Protein AF-A0A1S6KZL7-F1 (afdb_monomer_lite)

InterPro domains:
  IPR002932 Glutamate synthase domain [PF01645] (2-79)
  IPR013785 Aldolase-type TIM barrel [G3DSA:3.20.20.70] (1-79)
  IPR051394 Glutamate Synthase [PTHR43100] (2-79)

Structure (mmCIF, N/CA/C/O backbone):
data_AF-A0A1S6KZL7-F1
#
_entry.id   AF-A0A1S6KZL7-F1
#
loop_
_atom_site.group_PDB
_atom_site.id
_atom_site.type_symbol
_atom_site.label_atom_id
_atom_site.label_alt_id
_atom_site.label_comp_id
_atom_site.label_asym_id
_atom_site.label_entity_id
_atom_site.label_seq_id
_atom_site.pdbx_PDB_ins_code
_atom_site.Cartn_x
_atom_site.Cartn_y
_atom_site.Cartn_z
_atom_site.occupancy
_atom_site.B_iso_or_equiv
_atom_site.auth_seq_id
_atom_site.auth_comp_id
_atom_site.auth_asym_id
_atom_site.auth_atom_id
_atom_site.pdbx_PDB_model_num
ATOM 1 N N . SER A 1 1 ? 5.795 -12.872 8.656 1.00 92.56 1 SER A N 1
ATOM 2 C CA . SER A 1 1 ? 4.517 -12.794 7.914 1.00 92.56 1 SER A CA 1
ATOM 3 C C . SER A 1 1 ? 4.112 -11.333 7.773 1.00 92.56 1 SER A C 1
ATOM 5 O O . SER A 1 1 ? 4.640 -10.504 8.509 1.00 92.56 1 SER A O 1
ATOM 7 N N . TYR A 1 2 ? 3.206 -11.007 6.844 1.00 93.69 2 TYR A N 1
ATOM 8 C CA . TYR A 1 2 ? 2.729 -9.630 6.634 1.00 93.69 2 TYR A CA 1
ATOM 9 C C . TYR A 1 2 ? 2.161 -8.998 7.917 1.00 93.69 2 TYR A C 1
ATOM 11 O O . TYR A 1 2 ? 2.482 -7.860 8.235 1.00 93.69 2 TYR A O 1
ATOM 19 N N . GLU A 1 3 ? 1.410 -9.766 8.709 1.00 95.31 3 GLU A N 1
ATOM 20 C CA . GLU A 1 3 ? 0.829 -9.300 9.977 1.00 95.31 3 GLU A CA 1
ATOM 21 C C . GLU A 1 3 ? 1.881 -8.870 11.006 1.00 95.31 3 GLU A C 1
ATOM 23 O O . GLU A 1 3 ? 1.721 -7.848 11.669 1.00 95.31 3 GLU A O 1
ATOM 28 N N . ALA A 1 4 ? 2.976 -9.630 11.127 1.00 97.06 4 ALA A N 1
ATOM 29 C CA . ALA A 1 4 ? 4.057 -9.297 12.050 1.00 97.06 4 ALA A CA 1
ATOM 30 C C . ALA A 1 4 ? 4.748 -7.982 11.652 1.00 97.06 4 ALA A C 1
ATOM 32 O O . ALA A 1 4 ? 5.011 -7.149 12.515 1.00 97.06 4 ALA A O 1
ATOM 33 N N . TYR A 1 5 ? 4.977 -7.783 10.349 1.00 97.12 5 TYR A N 1
ATOM 34 C CA . TYR A 1 5 ? 5.534 -6.543 9.803 1.00 97.12 5 TYR A CA 1
ATOM 35 C C . TYR A 1 5 ? 4.579 -5.355 9.995 1.00 97.12 5 TYR A C 1
ATOM 37 O O . TYR A 1 5 ? 4.972 -4.312 10.505 1.00 97.12 5 TYR A O 1
ATOM 45 N N . SER A 1 6 ? 3.295 -5.518 9.662 1.00 96.62 6 SER A N 1
ATOM 46 C CA . SER A 1 6 ? 2.298 -4.454 9.828 1.00 96.62 6 SER A CA 1
ATOM 47 C C . SER A 1 6 ? 2.184 -3.999 11.286 1.00 96.62 6 SER A C 1
ATOM 49 O O . SER A 1 6 ? 2.103 -2.799 11.543 1.00 96.62 6 SER A O 1
ATOM 51 N N . ARG A 1 7 ? 2.247 -4.935 12.242 1.00 95.75 7 ARG A N 1
ATOM 52 C CA . ARG A 1 7 ? 2.233 -4.613 13.673 1.00 95.75 7 ARG A CA 1
ATOM 53 C C . ARG A 1 7 ? 3.471 -3.831 14.105 1.00 95.75 7 ARG A C 1
ATOM 55 O O . ARG A 1 7 ? 3.323 -2.855 14.833 1.00 95.75 7 ARG A O 1
ATOM 62 N N . SER A 1 8 ? 4.669 -4.230 13.667 1.00 96.19 8 SER A N 1
ATOM 63 C CA . SER A 1 8 ? 5.893 -3.503 14.029 1.00 96.19 8 SER A CA 1
ATOM 64 C C . SER A 1 8 ? 5.893 -2.081 13.476 1.00 96.19 8 SER A C 1
ATOM 66 O O . SER A 1 8 ? 6.227 -1.152 14.205 1.00 96.19 8 SER A O 1
ATOM 68 N N . GLU A 1 9 ? 5.462 -1.895 12.226 1.00 95.88 9 GLU A N 1
ATOM 69 C CA . GLU A 1 9 ? 5.368 -0.566 11.611 1.00 95.88 9 GLU A CA 1
ATOM 70 C C . GLU A 1 9 ? 4.314 0.314 12.290 1.00 95.88 9 GLU A C 1
ATOM 72 O O . GLU A 1 9 ? 4.549 1.501 12.509 1.00 95.88 9 GLU A O 1
ATOM 77 N N . TYR A 1 10 ? 3.165 -0.255 12.665 1.00 94.75 10 TYR A N 1
ATOM 78 C CA . TYR A 1 10 ? 2.108 0.484 13.355 1.00 94.75 10 TYR A CA 1
ATOM 79 C C . TYR A 1 10 ? 2.594 1.080 14.687 1.00 94.75 10 TYR A C 1
ATOM 81 O O . TYR A 1 10 ? 2.354 2.259 14.953 1.00 94.75 10 TYR A O 1
ATOM 89 N N . GLU A 1 11 ? 3.351 0.317 15.480 1.00 94.75 11 GLU A N 1
ATOM 90 C CA . GLU A 1 11 ? 3.922 0.815 16.739 1.00 94.75 11 GLU A CA 1
ATOM 91 C C . GLU A 1 11 ? 4.981 1.910 16.519 1.00 94.75 11 GLU A C 1
ATOM 93 O O . GLU A 1 11 ? 5.031 2.877 17.278 1.00 94.75 11 GLU A O 1
ATOM 98 N N . GLN A 1 12 ? 5.774 1.834 15.444 1.00 94.94 12 GLN A N 1
ATOM 99 C CA . GLN A 1 12 ? 6.716 2.905 15.082 1.00 94.94 12 GLN A CA 1
ATOM 100 C C . GLN A 1 12 ? 5.992 4.183 14.621 1.00 94.94 12 GLN A C 1
ATOM 102 O O . GLN A 1 12 ? 6.378 5.299 14.971 1.00 94.94 12 GLN A O 1
ATOM 107 N N . ILE A 1 13 ? 4.908 4.043 13.852 1.00 95.75 13 ILE A N 1
ATOM 108 C CA . ILE A 1 13 ? 4.121 5.167 13.321 1.00 95.75 13 ILE A CA 1
ATOM 109 C C . ILE A 1 13 ? 3.502 6.002 14.448 1.00 95.75 13 ILE A C 1
ATOM 111 O O . ILE A 1 13 ? 3.501 7.232 14.324 1.00 95.75 13 ILE A O 1
ATOM 115 N N . LYS A 1 14 ? 3.031 5.358 15.528 1.00 93.88 14 LYS A N 1
ATOM 116 C CA . LYS A 1 14 ? 2.429 6.005 16.712 1.00 93.88 14 LYS A CA 1
ATOM 117 C C . LYS A 1 14 ? 3.326 7.049 17.370 1.00 93.88 14 LYS A C 1
ATOM 119 O O . LYS A 1 14 ? 2.822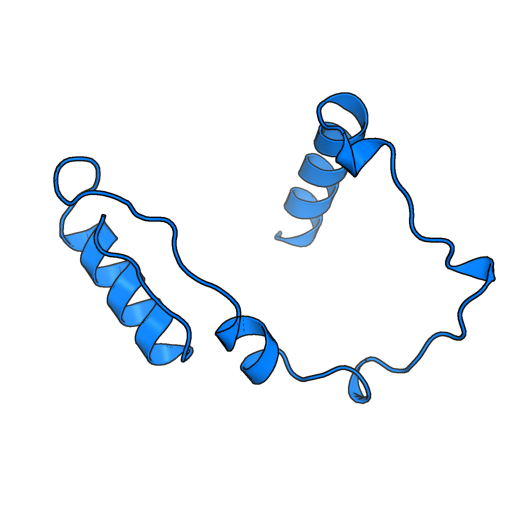 8.050 17.864 1.00 93.88 14 LYS A O 1
ATOM 124 N N . ILE A 1 15 ? 4.639 6.822 17.373 1.00 93.62 15 ILE A N 1
ATOM 125 C CA . ILE A 1 15 ? 5.603 7.690 18.065 1.00 93.62 15 ILE A CA 1
ATOM 126 C C . ILE A 1 15 ? 6.303 8.687 17.131 1.00 93.62 15 ILE A C 1
ATOM 128 O O . ILE A 1 15 ? 6.816 9.700 17.599 1.00 93.62 15 ILE A O 1
ATOM 132 N N . CYS A 1 16 ? 6.320 8.422 15.819 1.00 94.81 16 CYS A N 1
ATOM 133 C CA . CYS A 1 16 ? 7.135 9.177 14.859 1.00 94.81 16 CYS A CA 1
ATOM 134 C C . CYS A 1 16 ? 6.344 10.102 13.925 1.00 94.81 16 CYS A C 1
ATOM 136 O O . CYS A 1 16 ? 6.929 11.013 13.342 1.00 94.81 16 CYS A O 1
ATOM 138 N N . THR A 1 17 ? 5.043 9.873 13.711 1.00 96.06 17 THR A N 1
ATOM 139 C CA . THR A 1 17 ? 4.282 10.586 12.667 1.00 96.06 17 THR A CA 1
ATOM 140 C C . THR A 1 17 ? 2.982 11.177 13.191 1.00 96.06 17 THR A C 1
ATOM 142 O O . THR A 1 17 ? 2.359 10.620 14.087 1.00 96.06 17 THR A O 1
ATOM 145 N N . LEU A 1 18 ? 2.511 12.262 12.564 1.00 96.31 18 LEU A N 1
ATOM 146 C CA . LEU A 1 18 ? 1.256 12.919 12.949 1.00 96.31 18 LEU A CA 1
ATOM 147 C C . LEU A 1 18 ? 0.050 11.971 12.926 1.00 96.31 18 LEU A C 1
ATOM 149 O O . LEU A 1 18 ? -0.762 11.988 13.845 1.00 96.31 18 LEU A O 1
ATOM 153 N N . ARG A 1 19 ? -0.049 11.106 11.906 1.00 95.50 19 ARG A N 1
ATOM 154 C CA . ARG A 1 19 ? -1.135 10.115 11.809 1.00 95.50 19 ARG A CA 1
ATOM 155 C C . ARG A 1 19 ? -1.110 9.083 12.939 1.00 95.50 19 ARG A C 1
ATOM 157 O O . ARG A 1 19 ? -2.127 8.459 13.189 1.00 95.50 19 ARG A O 1
ATOM 164 N N . GLY A 1 20 ? 0.036 8.900 13.596 1.00 94.94 20 GLY A N 1
ATOM 165 C CA . GLY A 1 20 ? 0.188 8.002 14.734 1.00 94.94 20 GLY A CA 1
ATOM 166 C C . GLY A 1 20 ? -0.503 8.487 16.006 1.00 94.94 20 GLY A C 1
ATOM 167 O O . GLY A 1 20 ? -0.807 7.674 16.871 1.00 94.94 20 GLY A O 1
ATOM 168 N N . PHE A 1 21 ? -0.792 9.787 16.099 1.00 94.75 21 PHE A N 1
ATOM 169 C CA . PHE A 1 21 ? -1.548 10.382 17.205 1.00 94.75 21 PHE A CA 1
ATOM 170 C C . PHE A 1 21 ? -3.063 10.398 16.962 1.00 94.75 21 PHE A C 1
ATOM 172 O O . PHE A 1 21 ? -3.811 10.922 17.786 1.00 94.75 21 PHE A O 1
ATOM 179 N N . LEU A 1 22 ? -3.517 9.873 15.822 1.00 94.50 22 LEU A N 1
ATOM 180 C CA . LEU A 1 22 ? -4.927 9.768 15.470 1.00 94.50 22 LEU A CA 1
ATOM 181 C C . LEU A 1 22 ? -5.377 8.318 15.635 1.00 94.50 22 LEU A C 1
ATOM 183 O O . LEU A 1 22 ? -4.644 7.398 15.275 1.00 94.50 22 LEU A O 1
ATOM 187 N N . ASP A 1 23 ? -6.599 8.130 16.125 1.00 91.88 23 ASP A N 1
ATOM 188 C CA . ASP A 1 23 ? -7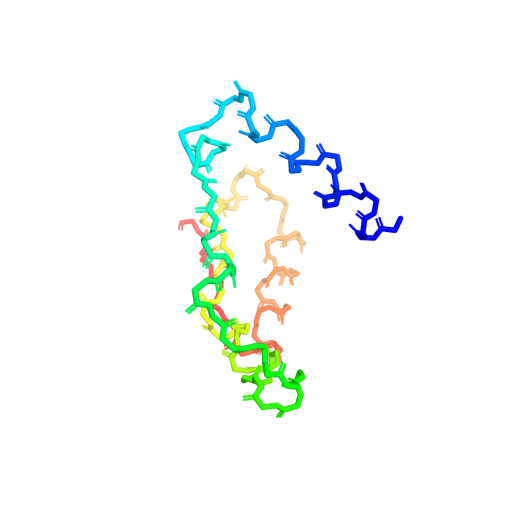.227 6.814 16.215 1.00 91.88 23 ASP A CA 1
ATOM 189 C C . ASP A 1 23 ? -8.669 6.865 15.701 1.00 91.88 23 ASP A C 1
ATOM 191 O O . ASP A 1 23 ? -9.308 7.924 15.662 1.00 91.88 23 ASP A O 1
ATOM 195 N N . PHE A 1 24 ? -9.174 5.712 15.280 1.00 92.62 24 PHE A N 1
ATOM 196 C CA . PHE A 1 24 ? -10.548 5.561 14.833 1.00 92.62 24 PHE A CA 1
ATOM 197 C C . PHE A 1 24 ? -11.469 5.345 16.036 1.00 92.62 24 PHE A C 1
ATOM 199 O O . PHE A 1 24 ? -11.207 4.524 16.913 1.00 92.62 24 PHE A O 1
ATOM 206 N N . LYS A 1 25 ? -12.604 6.045 16.058 1.00 94.25 25 LYS A N 1
ATOM 207 C CA . LYS A 1 25 ? -13.642 5.858 17.078 1.00 94.25 25 LYS A CA 1
ATOM 208 C C . LYS A 1 25 ? -14.547 4.684 16.718 1.00 94.25 25 LYS A C 1
ATOM 210 O O . LYS A 1 25 ? -15.657 4.870 16.227 1.00 94.25 25 LYS A O 1
ATOM 215 N N . PHE A 1 26 ? -14.058 3.468 16.934 1.00 91.81 26 PHE A N 1
ATOM 216 C CA . PHE A 1 26 ? -14.817 2.257 16.611 1.00 91.81 26 PHE A CA 1
ATOM 217 C C . PHE A 1 26 ? -16.068 2.069 17.480 1.00 91.81 26 PHE A C 1
ATOM 219 O O . PHE A 1 26 ? -17.009 1.424 17.032 1.00 91.81 26 PHE A O 1
ATOM 226 N N . GLU A 1 27 ? -16.099 2.650 18.683 1.00 92.94 27 GLU A N 1
ATOM 227 C CA . GLU A 1 27 ? -17.246 2.585 19.605 1.00 92.94 27 GLU A CA 1
ATOM 228 C C . GLU A 1 27 ? -18.530 3.177 19.000 1.00 92.94 27 GLU A C 1
ATOM 230 O O . GLU A 1 27 ? -19.625 2.696 19.281 1.00 92.94 27 GLU A O 1
ATOM 235 N N . ASP A 1 28 ? -18.389 4.163 18.109 1.00 93.31 28 ASP A N 1
ATOM 236 C CA . ASP A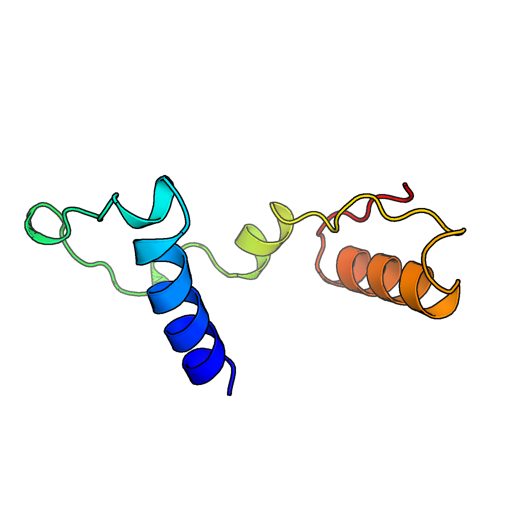 1 28 ? -19.502 4.846 17.440 1.00 93.31 28 ASP A CA 1
ATOM 237 C C . ASP A 1 28 ? -19.924 4.154 16.122 1.00 93.31 28 ASP A C 1
ATOM 239 O O . ASP A 1 28 ? -20.749 4.679 15.371 1.00 93.31 28 ASP A O 1
ATOM 243 N N . CYS A 1 29 ? -19.343 2.995 15.789 1.00 92.62 29 CYS A N 1
ATOM 244 C CA . CYS A 1 29 ? -19.525 2.314 14.505 1.00 92.62 29 CYS A CA 1
ATOM 245 C C . CYS A 1 29 ? -20.116 0.908 14.673 1.00 92.62 29 CYS A C 1
ATOM 247 O O . CYS A 1 29 ? -19.741 0.151 15.562 1.00 92.62 29 CYS A O 1
ATOM 249 N N . THR A 1 30 ? -21.015 0.519 13.763 1.00 94.12 30 THR A N 1
ATOM 250 C CA . THR A 1 30 ? -21.513 -0.864 13.685 1.00 94.12 30 THR A CA 1
ATOM 251 C C . THR A 1 30 ? -20.587 -1.686 12.783 1.00 94.12 30 THR A C 1
ATOM 253 O O . THR A 1 30 ? -20.433 -1.328 11.613 1.00 94.12 30 THR A O 1
ATOM 256 N N . PRO A 1 31 ? -19.967 -2.772 13.280 1.00 94.31 31 PRO A N 1
ATOM 257 C CA . PRO A 1 31 ? -19.129 -3.634 12.457 1.00 94.31 31 PRO A CA 1
ATOM 258 C C . PRO A 1 31 ? -19.932 -4.273 11.326 1.00 94.31 31 PRO A C 1
ATOM 260 O O . PRO A 1 31 ? -21.064 -4.715 11.529 1.00 94.31 31 PRO A O 1
ATOM 263 N N . VAL A 1 32 ? -19.316 -4.374 10.152 1.00 94.94 32 VAL A N 1
ATOM 264 C CA . VAL A 1 32 ? -19.884 -5.085 9.006 1.00 94.94 32 VAL A CA 1
ATOM 265 C C . VAL A 1 32 ? -19.046 -6.323 8.680 1.00 94.94 32 VAL A C 1
ATOM 267 O O . VAL A 1 32 ? -17.826 -6.306 8.865 1.00 94.94 32 VAL A O 1
ATOM 270 N N . PRO A 1 33 ? -19.675 -7.406 8.200 1.00 96.56 33 PRO A N 1
ATOM 271 C CA . PRO A 1 33 ? -18.973 -8.544 7.621 1.00 96.56 33 PRO A CA 1
ATOM 272 C C . PRO A 1 33 ? -18.024 -8.135 6.479 1.00 96.56 33 PRO A C 1
ATOM 274 O O . PRO A 1 33 ? -18.317 -7.218 5.711 1.00 96.56 33 PRO A O 1
ATOM 277 N N . ILE A 1 34 ? -16.879 -8.817 6.354 1.00 94.38 34 ILE A N 1
ATOM 278 C CA . ILE A 1 34 ? -15.832 -8.475 5.370 1.00 94.38 34 ILE A CA 1
ATOM 279 C C . ILE A 1 34 ? -16.302 -8.621 3.916 1.00 94.38 34 ILE A C 1
ATOM 281 O O . ILE A 1 34 ? -15.828 -7.908 3.041 1.00 94.38 34 ILE A O 1
ATOM 285 N N . ASP A 1 35 ? -17.257 -9.510 3.660 1.00 95.81 35 ASP A N 1
ATOM 286 C CA . ASP A 1 35 ? -17.908 -9.712 2.364 1.00 95.81 35 ASP A CA 1
ATOM 287 C C . ASP A 1 35 ? -18.764 -8.515 1.924 1.00 95.81 35 ASP A C 1
ATOM 289 O O . ASP A 1 35 ? -19.063 -8.390 0.739 1.00 95.81 35 ASP A O 1
ATOM 293 N N . GLN A 1 36 ? -19.119 -7.617 2.850 1.00 95.88 36 GLN A N 1
ATOM 294 C CA . GLN A 1 36 ? -19.779 -6.348 2.527 1.00 95.88 36 GLN A CA 1
ATOM 295 C C . GLN A 1 36 ? -18.787 -5.228 2.187 1.00 95.88 36 GLN A C 1
ATOM 297 O O . GLN A 1 36 ? -19.194 -4.185 1.674 1.00 95.88 36 GLN A O 1
ATOM 302 N N . VAL A 1 37 ? -17.495 -5.417 2.470 1.00 96.38 37 VAL A N 1
ATOM 303 C CA . VAL A 1 37 ? -16.443 -4.471 2.086 1.00 96.38 37 VAL A CA 1
ATOM 304 C C . VAL A 1 37 ? -16.119 -4.664 0.607 1.00 96.38 37 VAL A C 1
ATOM 306 O O . VAL A 1 37 ? -16.194 -5.769 0.071 1.00 96.38 37 VAL A O 1
ATOM 309 N N . GLU A 1 38 ? -15.751 -3.580 -0.075 1.00 96.25 38 GLU A N 1
ATOM 310 C CA . GLU A 1 38 ? -15.327 -3.671 -1.470 1.00 96.25 38 GLU A CA 1
ATOM 311 C C . GLU A 1 38 ? -14.171 -4.680 -1.653 1.00 96.25 38 GLU A C 1
ATOM 313 O O . GLU A 1 38 ? -13.268 -4.769 -0.812 1.00 96.25 38 GLU A O 1
ATOM 318 N N . PRO A 1 39 ? -14.166 -5.454 -2.752 1.00 96.88 39 PRO A N 1
ATOM 319 C CA . PRO A 1 39 ? -13.143 -6.462 -2.974 1.00 96.88 39 PRO A CA 1
ATOM 320 C C . PRO A 1 39 ? -11.781 -5.816 -3.229 1.00 96.88 39 PRO A C 1
ATOM 322 O O . PRO A 1 39 ? -11.667 -4.727 -3.799 1.00 96.88 39 PRO A O 1
ATOM 325 N N . TRP A 1 40 ? -10.715 -6.548 -2.900 1.00 94.75 40 TRP A N 1
ATOM 326 C CA . TRP A 1 40 ? -9.340 -6.077 -3.092 1.00 94.75 40 TRP A CA 1
ATOM 327 C C . TRP A 1 40 ? -9.036 -5.668 -4.546 1.00 94.75 40 TRP A C 1
ATOM 329 O O . TRP A 1 40 ? -8.214 -4.781 -4.772 1.00 94.75 40 TRP A O 1
ATOM 339 N N . THR A 1 41 ? -9.720 -6.272 -5.525 1.00 94.69 41 THR A N 1
ATOM 340 C CA . THR A 1 41 ? -9.588 -5.962 -6.957 1.00 94.69 41 THR A CA 1
ATOM 341 C C . THR A 1 41 ? -10.025 -4.543 -7.309 1.00 94.69 41 THR A C 1
ATOM 343 O O . THR A 1 41 ? -9.525 -3.983 -8.280 1.00 94.69 41 THR A O 1
ATOM 346 N N . GLU A 1 42 ? -10.936 -3.948 -6.536 1.00 95.62 42 GLU A N 1
ATOM 347 C CA . GLU A 1 42 ? -11.326 -2.542 -6.691 1.00 95.62 42 GLU A CA 1
ATOM 348 C C . GLU A 1 42 ? -10.413 -1.619 -5.878 1.00 95.62 42 GLU A C 1
ATOM 350 O O . GLU A 1 42 ? -10.011 -0.561 -6.363 1.00 95.62 42 GLU A O 1
ATOM 355 N N . ILE A 1 43 ? -9.989 -2.053 -4.685 1.00 95.31 43 ILE A N 1
ATOM 356 C CA . ILE A 1 43 ? -9.055 -1.300 -3.832 1.00 95.31 43 ILE A CA 1
ATOM 357 C C . ILE A 1 43 ? -7.717 -1.063 -4.547 1.00 95.31 43 ILE A C 1
ATOM 359 O O . ILE A 1 43 ? -7.2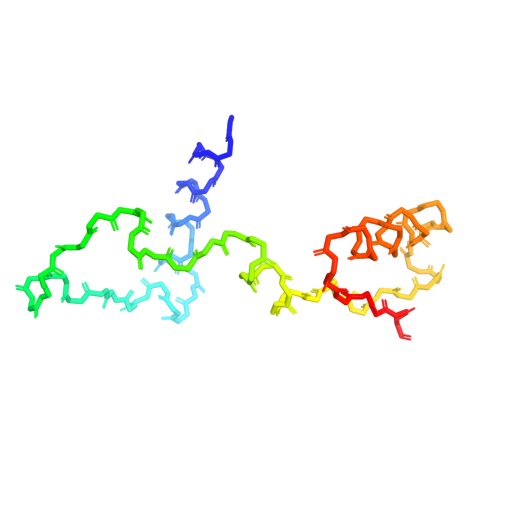19 0.064 -4.579 1.00 95.31 43 ILE A O 1
ATOM 363 N N . VAL A 1 44 ? -7.144 -2.098 -5.173 1.00 94.81 44 VAL A N 1
ATOM 364 C CA . VAL A 1 44 ? -5.812 -2.027 -5.804 1.00 94.81 44 VAL A CA 1
ATOM 365 C C . VAL A 1 44 ? -5.751 -1.040 -6.975 1.00 94.81 44 VAL A C 1
ATOM 367 O O . VAL A 1 44 ? -4.687 -0.498 -7.270 1.00 94.81 44 VAL A O 1
ATOM 370 N N . ARG A 1 45 ? -6.890 -0.719 -7.601 1.00 93.06 45 ARG A N 1
ATOM 371 C CA . ARG A 1 45 ? -6.968 0.289 -8.674 1.00 93.06 45 ARG A CA 1
ATOM 372 C C . ARG A 1 45 ? -6.646 1.699 -8.185 1.00 93.06 45 ARG A C 1
ATOM 374 O O . ARG A 1 45 ? -6.252 2.552 -8.980 1.00 93.06 45 ARG A O 1
ATOM 381 N N . ARG A 1 46 ? -6.809 1.953 -6.883 1.00 94.50 46 ARG A N 1
ATOM 382 C CA . ARG A 1 46 ? -6.446 3.225 -6.243 1.00 94.50 46 ARG A CA 1
ATOM 383 C C . ARG A 1 46 ? -4.951 3.308 -5.931 1.00 94.50 46 ARG A C 1
ATOM 385 O O . ARG A 1 46 ? -4.474 4.381 -5.569 1.00 94.50 46 ARG A O 1
ATOM 392 N N . PHE A 1 47 ? -4.208 2.207 -6.060 1.00 92.88 47 PHE A N 1
ATOM 393 C CA . PHE A 1 47 ? -2.782 2.174 -5.767 1.00 92.88 47 PHE A CA 1
ATOM 394 C C . PHE A 1 47 ? -1.955 2.543 -6.997 1.00 92.88 47 PHE A C 1
ATOM 396 O O . PHE A 1 47 ? -2.209 2.108 -8.125 1.00 92.88 47 PHE A O 1
ATOM 403 N N . CYS A 1 48 ? -0.915 3.329 -6.742 1.00 90.12 48 CYS A N 1
ATOM 404 C CA . CYS A 1 48 ? 0.087 3.708 -7.721 1.00 90.12 48 CYS A CA 1
ATOM 405 C C . CYS A 1 48 ? 1.463 3.361 -7.157 1.00 90.12 48 CYS A C 1
ATOM 407 O O . CYS A 1 48 ? 1.725 3.627 -5.982 1.00 90.12 48 CYS A O 1
ATOM 409 N N . THR A 1 49 ? 2.365 2.819 -7.975 1.00 88.62 49 THR A N 1
ATOM 410 C CA . THR A 1 49 ? 3.776 2.768 -7.566 1.00 88.62 49 THR A CA 1
ATOM 411 C C . THR A 1 49 ? 4.347 4.181 -7.580 1.00 88.62 49 THR A C 1
ATOM 413 O 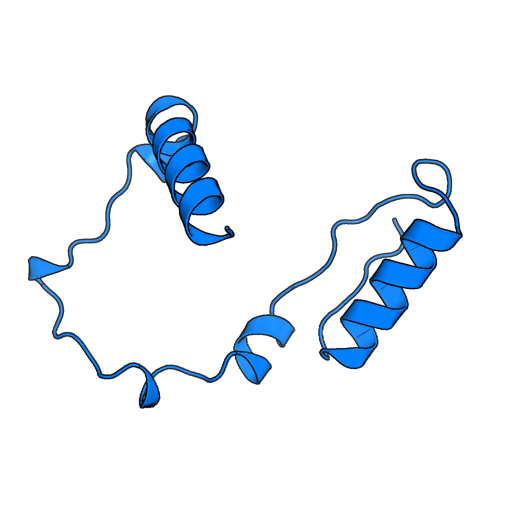O . THR A 1 49 ? 4.004 4.988 -8.449 1.00 88.62 49 THR A O 1
ATOM 416 N N . GLY A 1 50 ? 5.217 4.487 -6.616 1.00 82.56 50 GLY A N 1
ATOM 417 C CA . GLY A 1 50 ? 5.913 5.772 -6.573 1.00 82.56 50 GLY A CA 1
ATOM 418 C C . GLY A 1 50 ? 6.720 6.034 -7.849 1.00 82.56 50 GLY A C 1
ATOM 419 O O . GLY A 1 50 ? 7.153 5.095 -8.517 1.00 82.56 50 GLY A O 1
ATOM 420 N N . ALA A 1 51 ? 6.912 7.315 -8.174 1.00 80.12 51 ALA A N 1
ATOM 421 C CA . ALA A 1 51 ? 7.772 7.752 -9.268 1.00 80.12 51 ALA A CA 1
ATOM 422 C C . ALA A 1 51 ? 9.228 7.414 -8.918 1.00 80.12 51 ALA A C 1
ATOM 424 O O . ALA A 1 51 ? 9.777 7.946 -7.951 1.00 80.12 51 ALA A O 1
ATOM 425 N N . MET A 1 52 ? 9.834 6.490 -9.658 1.00 82.31 52 MET A N 1
ATOM 426 C CA . MET A 1 52 ? 11.205 6.041 -9.426 1.00 82.31 52 MET A CA 1
ATOM 427 C C . MET A 1 52 ? 11.953 6.067 -10.748 1.00 82.31 52 MET A C 1
ATOM 429 O O . MET A 1 52 ? 11.618 5.318 -11.660 1.00 82.31 52 MET A O 1
ATOM 433 N N . SER A 1 53 ? 12.963 6.933 -10.845 1.00 75.06 53 SER A N 1
ATOM 434 C CA . SER A 1 53 ? 13.682 7.126 -12.101 1.00 75.06 53 SER A CA 1
ATOM 435 C C . SER A 1 53 ? 14.448 5.868 -12.516 1.00 75.06 53 SER A C 1
ATOM 437 O O . SER A 1 53 ? 15.031 5.173 -11.679 1.00 75.06 53 SER A O 1
ATOM 439 N N . TYR A 1 54 ? 14.540 5.643 -13.826 1.00 65.94 54 TYR A N 1
ATOM 440 C CA . TYR A 1 54 ? 15.393 4.613 -14.430 1.00 65.94 54 TYR A CA 1
ATOM 441 C C . TYR A 1 54 ? 16.876 4.712 -14.035 1.00 65.94 54 TYR A C 1
ATOM 443 O O . TYR A 1 54 ? 17.606 3.735 -14.150 1.00 65.94 54 TYR A O 1
ATOM 451 N N . GLY A 1 55 ? 17.342 5.885 -13.594 1.00 78.38 55 GLY A N 1
ATOM 452 C CA . GLY A 1 55 ? 18.706 6.063 -13.094 1.00 78.38 55 GLY A CA 1
ATOM 453 C C . GLY A 1 55 ? 18.880 5.659 -11.626 1.00 78.38 55 GLY A C 1
ATOM 454 O O . GLY A 1 55 ? 20.005 5.460 -11.179 1.00 78.38 55 GLY A O 1
ATOM 455 N N . SER A 1 56 ? 17.784 5.548 -10.869 1.00 83.00 56 SER A N 1
ATOM 456 C CA . SER A 1 56 ? 17.788 5.249 -9.429 1.00 83.00 56 SER A CA 1
ATOM 457 C C . SER A 1 56 ? 17.531 3.775 -9.120 1.00 83.00 56 SER A C 1
ATOM 459 O O . SER A 1 56 ? 17.902 3.307 -8.046 1.00 83.00 56 SER A O 1
ATOM 461 N N . ILE A 1 57 ? 16.889 3.050 -10.037 1.00 86.88 57 ILE A N 1
ATOM 462 C CA . ILE A 1 57 ? 16.594 1.620 -9.912 1.00 86.88 57 ILE A CA 1
ATOM 463 C C . ILE A 1 57 ? 16.965 0.889 -11.200 1.00 86.88 57 ILE A C 1
ATOM 465 O O . ILE A 1 57 ? 16.992 1.482 -12.274 1.00 86.88 57 ILE A O 1
ATOM 469 N N . SER A 1 58 ? 17.232 -0.413 -11.101 1.00 90.69 58 SER A N 1
ATOM 470 C CA . SER A 1 58 ? 17.558 -1.211 -12.283 1.00 90.69 58 SER A CA 1
ATOM 471 C C . SER A 1 58 ? 16.370 -1.307 -13.251 1.00 90.69 58 SER A C 1
ATOM 473 O O . SER A 1 58 ? 15.203 -1.242 -12.844 1.00 90.69 58 SER A O 1
ATOM 475 N N . MET A 1 59 ? 16.659 -1.520 -14.537 1.00 88.44 59 MET A N 1
ATOM 476 C CA . MET A 1 59 ? 15.642 -1.716 -15.578 1.00 88.44 59 MET A CA 1
ATOM 477 C C . MET A 1 59 ? 14.716 -2.896 -15.260 1.00 88.44 59 MET A C 1
ATOM 479 O O . MET A 1 59 ? 13.509 -2.828 -15.504 1.00 88.44 59 MET A O 1
ATOM 483 N N . GLU A 1 60 ? 15.264 -3.972 -14.697 1.00 92.31 60 GLU A N 1
ATOM 484 C CA . GLU A 1 60 ? 14.514 -5.157 -14.286 1.00 92.31 60 GLU A CA 1
ATOM 485 C C . GLU A 1 60 ? 13.519 -4.802 -13.181 1.00 92.31 60 GLU A C 1
ATOM 487 O O . GLU A 1 60 ? 12.359 -5.210 -13.239 1.00 92.31 60 GLU A O 1
ATOM 492 N N . SER A 1 61 ? 13.942 -3.987 -12.212 1.00 90.56 61 SER A N 1
ATOM 493 C CA . SER A 1 61 ? 13.090 -3.527 -11.110 1.00 90.56 61 SER A CA 1
ATOM 494 C C . SER A 1 61 ? 11.958 -2.640 -11.628 1.00 90.56 61 SER A C 1
ATOM 496 O O . SER A 1 61 ? 10.788 -2.877 -11.321 1.00 90.56 61 SER A O 1
ATOM 498 N N . HIS A 1 62 ? 12.287 -1.671 -12.485 1.00 89.69 62 HIS A N 1
ATOM 499 C CA . HIS A 1 62 ? 11.307 -0.769 -13.087 1.00 89.69 62 HIS A CA 1
ATOM 500 C C . HIS A 1 62 ? 10.271 -1.532 -13.931 1.00 89.69 62 HIS A C 1
ATOM 502 O O . HIS A 1 62 ? 9.060 -1.343 -13.789 1.00 89.69 62 HIS A O 1
ATOM 508 N N . SER A 1 63 ? 10.734 -2.443 -14.787 1.00 89.69 63 SER A N 1
ATOM 509 C CA . SER A 1 63 ? 9.863 -3.238 -15.660 1.00 89.69 63 SER A CA 1
ATOM 510 C C . SER A 1 63 ? 8.980 -4.198 -14.866 1.00 89.69 63 SER A C 1
ATOM 512 O O . SER A 1 63 ? 7.803 -4.362 -15.185 1.00 89.69 63 SER A O 1
ATOM 514 N N . THR A 1 64 ? 9.512 -4.791 -13.793 1.00 93.44 64 THR A N 1
ATOM 515 C CA . THR A 1 64 ? 8.750 -5.690 -12.915 1.00 93.44 64 THR A CA 1
ATOM 516 C C . THR A 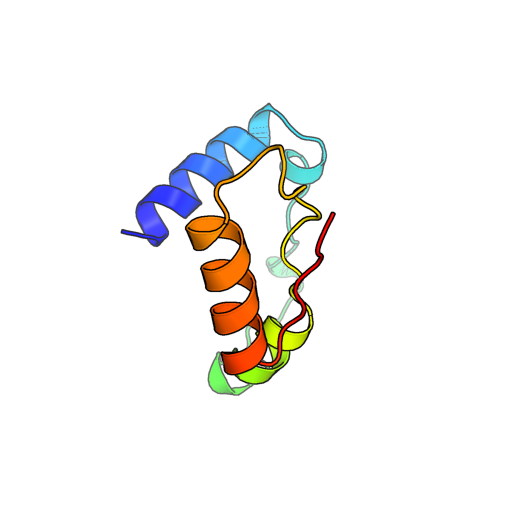1 64 ? 7.584 -4.963 -12.253 1.00 93.44 64 THR A C 1
ATOM 518 O O . THR A 1 64 ? 6.466 -5.480 -12.258 1.00 93.44 64 THR A O 1
ATOM 521 N N . LEU A 1 65 ? 7.811 -3.748 -11.744 1.00 91.50 65 LEU A N 1
ATOM 522 C CA . LEU A 1 65 ? 6.755 -2.924 -11.150 1.00 91.50 65 LEU A CA 1
ATOM 523 C C . LEU A 1 65 ? 5.670 -2.575 -12.172 1.00 91.50 65 LEU A C 1
ATOM 525 O O . LEU A 1 65 ? 4.487 -2.749 -11.889 1.00 91.50 65 LEU A O 1
ATOM 529 N N . ALA A 1 66 ? 6.061 -2.155 -13.377 1.00 90.00 66 ALA A N 1
ATOM 530 C CA . ALA A 1 66 ? 5.111 -1.833 -14.440 1.00 90.00 66 ALA A CA 1
ATOM 531 C C . ALA A 1 66 ? 4.254 -3.048 -14.836 1.00 90.00 66 ALA A C 1
ATOM 533 O O . ALA A 1 66 ? 3.028 -2.956 -14.909 1.00 90.00 66 ALA A O 1
ATOM 534 N N . VAL A 1 67 ? 4.876 -4.215 -15.031 1.00 93.56 67 VAL A N 1
ATOM 535 C CA . VAL A 1 67 ? 4.157 -5.454 -15.366 1.00 93.56 67 VAL A CA 1
ATOM 536 C C . VAL A 1 67 ? 3.212 -5.871 -14.237 1.00 93.56 67 VAL A C 1
ATOM 538 O O . VAL A 1 67 ? 2.074 -6.250 -14.514 1.00 93.56 67 VAL A O 1
ATOM 541 N N . ALA A 1 68 ? 3.647 -5.790 -12.977 1.00 93.75 68 ALA A N 1
ATOM 542 C CA . ALA A 1 68 ? 2.813 -6.133 -11.827 1.00 93.75 68 ALA A CA 1
ATOM 543 C C . ALA A 1 68 ? 1.585 -5.216 -11.721 1.00 93.75 68 ALA A C 1
ATOM 545 O O . ALA A 1 68 ? 0.463 -5.712 -11.620 1.00 93.75 68 ALA A O 1
ATOM 546 N N . MET A 1 69 ? 1.773 -3.897 -11.823 1.00 92.62 69 MET A N 1
ATOM 547 C CA . MET A 1 69 ? 0.666 -2.940 -11.741 1.00 92.62 69 MET A CA 1
ATOM 548 C C . MET A 1 69 ? -0.324 -3.102 -12.894 1.00 92.62 69 MET A C 1
ATOM 550 O O . MET A 1 69 ? -1.529 -3.121 -12.649 1.00 92.62 69 MET A O 1
ATOM 554 N N . ASN A 1 70 ? 0.164 -3.328 -14.118 1.00 91.44 70 ASN A N 1
ATOM 555 C CA . ASN A 1 70 ? -0.695 -3.580 -15.276 1.00 91.44 70 ASN A CA 1
ATOM 556 C C . ASN A 1 70 ? -1.532 -4.859 -15.117 1.00 91.44 70 ASN A C 1
ATOM 558 O O . ASN A 1 70 ? -2.702 -4.873 -15.490 1.00 91.44 70 ASN A O 1
ATOM 562 N N . ARG A 1 71 ? -0.970 -5.923 -14.526 1.00 93.81 71 ARG A N 1
ATOM 563 C CA . ARG A 1 71 ? -1.714 -7.165 -14.239 1.00 93.81 71 ARG A CA 1
ATOM 564 C C . ARG A 1 71 ? -2.797 -6.973 -13.180 1.00 93.81 71 ARG A C 1
ATOM 566 O O . ARG A 1 71 ? -3.842 -7.605 -13.268 1.00 93.81 71 ARG A O 1
ATOM 573 N N . LEU A 1 72 ? -2.541 -6.123 -12.187 1.00 91.12 72 LEU A N 1
ATOM 574 C CA . LEU A 1 72 ? -3.473 -5.842 -11.092 1.00 91.12 72 LEU A CA 1
ATOM 575 C C . LEU A 1 72 ? -4.516 -4.767 -11.451 1.00 91.12 72 LEU A C 1
ATOM 577 O O . LEU A 1 72 ? -5.450 -4.551 -10.685 1.00 91.12 72 LEU A O 1
ATOM 581 N N . GLY A 1 73 ? -4.373 -4.087 -12.594 1.00 88.81 73 GLY A N 1
ATOM 582 C CA . GLY A 1 73 ? -5.215 -2.946 -12.968 1.00 88.81 73 GLY A CA 1
ATOM 583 C C . GLY A 1 73 ? -4.919 -1.670 -12.169 1.00 88.81 73 GLY A C 1
ATOM 584 O O . GLY A 1 73 ? -5.746 -0.759 -12.141 1.00 88.81 73 GLY A O 1
ATOM 585 N N . GLY A 1 74 ? -3.763 -1.610 -11.503 1.00 87.75 74 GLY A N 1
ATOM 586 C CA . GLY A 1 74 ? -3.253 -0.409 -10.847 1.00 87.75 74 GLY A CA 1
ATOM 587 C C . GLY A 1 74 ? -2.444 0.461 -11.813 1.00 87.75 74 GLY A C 1
ATOM 588 O O . GLY A 1 74 ? -2.395 0.209 -13.017 1.00 87.75 74 GLY A O 1
ATOM 589 N N . LYS A 1 75 ? -1.782 1.497 -11.291 1.00 86.00 75 LYS A N 1
ATOM 590 C CA . LYS A 1 75 ? -0.968 2.415 -12.107 1.00 86.00 75 LYS A CA 1
ATOM 591 C C . LYS A 1 75 ? 0.510 2.338 -11.732 1.00 86.00 75 LYS A C 1
ATOM 593 O O . LYS A 1 75 ? 0.855 2.281 -10.553 1.00 86.00 75 LYS A O 1
ATOM 598 N N . SER A 1 76 ? 1.390 2.387 -12.725 1.00 81.19 76 SER A N 1
ATOM 599 C CA . SER A 1 76 ? 2.827 2.592 -12.520 1.00 81.19 76 SER A CA 1
ATOM 600 C C . SER A 1 76 ? 3.246 3.990 -12.961 1.00 81.19 76 SER A C 1
ATOM 602 O O . SER A 1 76 ? 2.673 4.534 -13.903 1.00 81.19 76 SER A O 1
ATOM 604 N N . ASN A 1 77 ? 4.257 4.557 -12.308 1.00 79.31 77 ASN A N 1
ATOM 605 C CA . ASN A 1 77 ? 4.829 5.861 -12.640 1.00 79.31 77 ASN A CA 1
ATOM 606 C C . ASN A 1 77 ? 6.312 5.690 -13.012 1.00 79.31 77 ASN A C 1
ATOM 608 O O . ASN A 1 77 ? 7.032 4.993 -12.302 1.00 79.31 77 ASN A O 1
ATOM 612 N N . THR A 1 78 ? 6.750 6.293 -14.119 1.00 69.12 78 THR A N 1
ATOM 613 C CA . THR A 1 78 ? 8.090 6.103 -14.702 1.00 69.12 78 THR A CA 1
ATOM 614 C C . THR A 1 78 ? 9.208 6.887 -14.013 1.00 69.12 78 THR A C 1
ATOM 616 O O . THR A 1 78 ? 10.377 6.706 -14.360 1.00 69.12 78 THR A O 1
ATOM 619 N N . GLY A 1 79 ? 8.858 7.760 -13.060 1.00 57.19 79 GLY A N 1
ATOM 620 C CA . GLY A 1 79 ? 9.743 8.867 -12.693 1.00 57.19 79 GLY A CA 1
ATOM 621 C C . GLY A 1 79 ? 9.451 10.082 -13.553 1.00 57.19 79 GLY A C 1
ATOM 622 O O . GLY A 1 79 ? 9.286 9.897 -14.782 1.00 57.19 79 GLY A O 1
#

Organism: Nilaparvata lugens (NCBI:txid108931)

Secondary structure (DSSP, 8-state):
-HHHHHHHHHHHHHHHSGGGG----GGGS----GGGSPPHHHHGGG-B-----TTTS-HHHHHHHHHHHHHHT-B----

Foldseek 3Di:
DVVVVVVVVLVVCLVPHPCNVDDDPCVVDDDDDPVPDDDVLVVQQPDEDDADECVRDPPVVLVVRCVVCVVSNHYYHHD

pLDDT: mean 91.02, std 7.2, range [57.19, 97.12]

Radius of gyration: 17.17 Å; chains: 1; bounding box: 40×26×35 Å

Sequence (79 aa):
SYEAYSRSEYEQIKICTLRGFLDFKFEDCTPVPIDQVEPWTEIVRRFCTGAMSYGSISMESHSTLAVAMNRLGGKSNTG